Protein AF-A0A0P8DA97-F1 (afdb_monomer_lite)

Secondary structure (DSSP, 8-state):
-----------------TT--S-B-HHHHHHHTT--HHHHHHHHHHHHHTT-GGGTT--TTSPBPHHHHHHHHHHHHHHHTT--THHHHHHH-HHHHHHHHHHHHHHHHHHHTT--HHHHHHHHHHHHHHHT-

pLDDT: mean 74.83, std 15.89, range [37.03, 91.69]

Structure (mmCIF, N/CA/C/O backbone):
data_AF-A0A0P8DA97-F1
#
_entry.id   AF-A0A0P8DA97-F1
#
loop_
_atom_site.group_PDB
_atom_site.id
_atom_site.type_symbol
_atom_site.label_atom_id
_atom_site.label_alt_id
_atom_site.label_comp_id
_atom_site.label_asym_id
_atom_site.label_entity_id
_atom_site.label_seq_id
_atom_site.pdbx_PDB_ins_code
_atom_site.Cartn_x
_atom_site.Cartn_y
_atom_site.Cartn_z
_atom_site.occupancy
_atom_site.B_iso_or_equiv
_atom_site.auth_seq_id
_atom_site.auth_comp_id
_atom_site.auth_asym_id
_atom_site.auth_atom_id
_atom_site.pdbx_PDB_model_num
ATOM 1 N N . MET A 1 1 ? -3.933 12.784 -46.388 1.00 38.12 1 MET A N 1
ATOM 2 C CA . MET A 1 1 ? -2.817 12.268 -45.568 1.00 38.12 1 MET A CA 1
ATOM 3 C C . MET A 1 1 ? -3.202 12.458 -44.110 1.00 38.12 1 MET A C 1
ATOM 5 O O . MET A 1 1 ? -3.179 13.586 -43.643 1.00 38.12 1 MET A O 1
ATOM 9 N N . VAL A 1 2 ? -3.664 11.404 -43.434 1.00 37.03 2 VAL A N 1
ATOM 10 C CA . VAL A 1 2 ? -4.053 11.457 -42.015 1.00 37.03 2 VAL A CA 1
ATOM 11 C C . VAL A 1 2 ? -3.058 10.585 -41.261 1.00 37.03 2 VAL A C 1
ATOM 13 O O . VAL A 1 2 ? -3.032 9.373 -41.455 1.00 37.03 2 VAL A O 1
ATOM 16 N N . TYR A 1 3 ? -2.185 11.211 -40.476 1.00 39.16 3 TYR A N 1
ATOM 17 C CA . TYR A 1 3 ? -1.250 10.504 -39.608 1.00 39.16 3 TYR A CA 1
ATOM 18 C C . TYR A 1 3 ? -1.996 10.068 -38.347 1.00 39.16 3 TYR A C 1
ATOM 20 O O . TYR A 1 3 ? -2.195 10.854 -37.425 1.00 39.16 3 TYR A O 1
ATOM 28 N N . SER A 1 4 ? -2.421 8.810 -38.318 1.00 44.41 4 SER A N 1
ATOM 29 C CA . SER A 1 4 ? -2.789 8.118 -37.086 1.00 44.41 4 SER A CA 1
ATOM 30 C C . SER A 1 4 ? -1.608 7.242 -36.682 1.00 44.41 4 SER A C 1
ATOM 32 O O . SER A 1 4 ? -1.349 6.228 -37.320 1.00 44.41 4 SER A O 1
ATOM 34 N N . ALA A 1 5 ? -0.873 7.639 -35.647 1.00 42.03 5 ALA A N 1
ATOM 35 C CA . ALA A 1 5 ? 0.098 6.776 -34.979 1.00 42.03 5 ALA A CA 1
ATOM 36 C C . ALA A 1 5 ? 0.097 7.137 -33.488 1.00 42.03 5 ALA A C 1
ATOM 38 O O . ALA A 1 5 ? 0.599 8.174 -33.074 1.00 42.03 5 ALA A O 1
ATOM 39 N N . GLN A 1 6 ? -0.713 6.399 -32.730 1.00 41.09 6 GLN A N 1
ATOM 40 C CA . GLN A 1 6 ? -0.238 5.414 -31.753 1.00 41.09 6 GLN A CA 1
ATOM 41 C C . GLN A 1 6 ? 0.152 6.062 -30.421 1.00 41.09 6 GLN A C 1
ATOM 43 O O . GLN A 1 6 ? 1.309 6.360 -30.141 1.00 41.09 6 GLN A O 1
ATOM 48 N N . SER A 1 7 ? -0.862 6.247 -29.572 1.00 46.84 7 SER A N 1
ATOM 49 C CA . SER A 1 7 ? -0.670 6.417 -28.135 1.00 46.84 7 SER A CA 1
ATOM 50 C C . SER A 1 7 ? 0.156 5.239 -27.601 1.00 46.84 7 SER A C 1
ATOM 52 O O . SER A 1 7 ? -0.174 4.091 -27.919 1.00 46.84 7 SER A O 1
ATOM 54 N N . PRO A 1 8 ? 1.213 5.471 -26.805 1.00 45.25 8 PRO A N 1
ATOM 55 C CA . PRO A 1 8 ? 1.933 4.380 -26.174 1.00 45.25 8 PRO A CA 1
ATOM 56 C C . PRO A 1 8 ? 0.977 3.697 -25.197 1.00 45.25 8 PRO A C 1
ATOM 58 O O . PRO A 1 8 ? 0.503 4.310 -24.240 1.00 45.25 8 PRO A O 1
ATOM 61 N N . LEU A 1 9 ? 0.654 2.434 -25.478 1.00 48.50 9 LEU A N 1
ATOM 62 C CA . LEU A 1 9 ? -0.048 1.576 -24.534 1.00 48.50 9 LEU A CA 1
ATOM 63 C C . LEU A 1 9 ? 0.720 1.620 -23.203 1.00 48.50 9 LEU A C 1
ATOM 65 O O . LEU A 1 9 ? 1.953 1.509 -23.223 1.00 48.50 9 LEU A O 1
ATOM 69 N N . PRO A 1 10 ? 0.041 1.785 -22.052 1.00 43.84 10 PRO A N 1
ATOM 70 C CA . PRO A 1 10 ? 0.709 1.615 -20.773 1.00 43.84 10 PRO A CA 1
ATOM 71 C C . PRO A 1 10 ? 1.337 0.217 -20.757 1.00 43.84 10 PRO A C 1
ATOM 73 O O . PRO A 1 10 ? 0.750 -0.708 -21.335 1.00 43.84 10 PRO A O 1
ATOM 76 N N . PRO A 1 11 ? 2.518 0.035 -20.138 1.00 39.66 11 PRO A N 1
ATOM 77 C CA . PRO A 1 11 ? 3.110 -1.284 -20.019 1.00 39.66 11 PRO A CA 1
ATOM 78 C C . PRO A 1 11 ? 2.071 -2.184 -19.361 1.00 39.66 11 PRO A C 1
ATOM 80 O O . PRO A 1 11 ? 1.724 -2.020 -18.192 1.00 39.66 11 PRO A O 1
ATOM 83 N N . THR A 1 12 ? 1.524 -3.098 -20.156 1.00 40.50 12 THR A N 1
ATOM 84 C CA . THR A 1 12 ? 0.702 -4.185 -19.657 1.00 40.50 12 THR A CA 1
ATOM 85 C C . THR A 1 12 ? 1.670 -5.024 -18.848 1.00 40.50 12 THR A C 1
ATOM 87 O O . THR A 1 12 ? 2.527 -5.704 -19.406 1.00 40.50 12 THR A O 1
ATOM 90 N N . ILE A 1 13 ? 1.625 -4.876 -17.525 1.00 43.00 13 ILE A N 1
ATOM 91 C CA . ILE A 1 13 ? 2.420 -5.680 -16.602 1.00 43.00 13 ILE A CA 1
ATOM 92 C C . ILE A 1 13 ? 1.784 -7.075 -16.617 1.00 43.00 13 ILE A C 1
ATOM 94 O O . ILE A 1 13 ? 1.008 -7.441 -15.742 1.00 43.00 13 ILE A O 1
ATOM 98 N N . THR A 1 14 ? 2.067 -7.840 -17.671 1.00 40.62 14 THR A N 1
ATOM 99 C CA . THR A 1 14 ? 1.823 -9.278 -17.760 1.00 40.62 14 THR A CA 1
ATOM 100 C C . THR A 1 14 ? 2.852 -9.978 -16.891 1.00 40.62 14 THR A C 1
ATOM 102 O O . THR A 1 14 ? 3.845 -10.513 -17.374 1.00 40.62 14 THR A O 1
ATOM 105 N N . VAL A 1 15 ? 2.629 -9.951 -15.585 1.00 46.12 15 VAL A N 1
ATOM 106 C CA . VAL A 1 15 ? 3.087 -11.039 -14.728 1.00 46.12 15 VAL A CA 1
ATOM 107 C C . VAL A 1 15 ? 1.835 -11.543 -14.037 1.00 46.12 15 VAL A C 1
ATOM 109 O O . VAL A 1 15 ? 1.515 -11.139 -12.921 1.00 46.12 15 VAL A O 1
ATOM 112 N N . LEU A 1 16 ? 1.084 -12.374 -14.765 1.00 43.28 16 LEU A N 1
ATOM 113 C CA . LEU A 1 16 ? 0.117 -13.271 -14.152 1.00 43.28 16 LEU A CA 1
ATOM 114 C C . LEU A 1 16 ? 0.890 -14.055 -13.091 1.00 43.28 16 LEU A C 1
ATOM 116 O O . LEU A 1 16 ? 1.831 -14.785 -13.395 1.00 43.28 16 LEU A O 1
ATOM 120 N N . HIS A 1 17 ? 0.552 -13.796 -11.834 1.00 44.78 17 HIS A N 1
ATOM 121 C CA . HIS A 1 17 ? 1.166 -14.346 -10.631 1.00 44.78 17 HIS A CA 1
ATOM 122 C C . HIS A 1 17 ? 0.774 -15.830 -10.453 1.00 44.78 17 HIS A C 1
ATOM 124 O O . HIS A 1 17 ? 0.345 -16.243 -9.382 1.00 44.78 17 HIS A O 1
ATOM 130 N N . GLU A 1 18 ? 0.881 -16.645 -11.508 1.00 42.16 18 GLU A N 1
ATOM 131 C CA . GLU A 1 18 ? 0.455 -18.055 -11.514 1.00 42.16 18 GLU A CA 1
ATOM 132 C C . GLU A 1 18 ? 1.388 -18.978 -10.706 1.00 42.16 18 GLU A C 1
ATOM 134 O O . GLU A 1 18 ? 1.048 -20.130 -10.446 1.00 42.16 18 GLU A O 1
ATOM 139 N N . GLU A 1 19 ? 2.525 -18.476 -10.210 1.00 43.72 19 GLU A N 1
ATOM 140 C CA . GLU A 1 19 ? 3.525 -19.293 -9.506 1.00 43.72 19 GLU A CA 1
ATOM 141 C C . GLU A 1 19 ? 3.972 -18.746 -8.141 1.00 43.72 19 GLU A C 1
ATOM 143 O O . GLU A 1 19 ? 5.066 -19.054 -7.673 1.00 43.72 19 GLU A O 1
ATOM 148 N N . CYS A 1 20 ? 3.139 -17.997 -7.412 1.00 46.38 20 CYS A N 1
ATOM 149 C CA . CYS A 1 20 ? 3.433 -17.712 -5.997 1.00 46.38 20 CYS A CA 1
ATOM 150 C C . CYS A 1 20 ? 3.083 -18.901 -5.083 1.00 46.38 20 CYS A C 1
ATOM 152 O O . CYS A 1 20 ? 2.267 -18.815 -4.164 1.00 46.38 20 CYS A O 1
ATOM 154 N N . ARG A 1 21 ? 3.745 -20.037 -5.337 1.00 47.97 21 ARG A N 1
ATOM 155 C CA . ARG A 1 21 ? 3.763 -21.226 -4.478 1.00 47.97 21 ARG A CA 1
ATOM 156 C C . ARG A 1 21 ? 4.601 -20.955 -3.227 1.00 47.97 21 ARG A C 1
ATOM 158 O O . ARG A 1 21 ? 5.768 -21.315 -3.162 1.00 47.97 21 ARG A O 1
ATOM 165 N N . GLY A 1 22 ? 3.972 -20.358 -2.219 1.00 57.12 22 GLY A N 1
ATOM 166 C CA . GLY A 1 22 ? 4.523 -20.246 -0.871 1.00 57.12 22 GLY A CA 1
ATOM 167 C C . GLY A 1 22 ? 5.548 -19.122 -0.714 1.00 57.12 22 GLY A C 1
ATOM 168 O O . GLY A 1 22 ? 6.499 -19.008 -1.473 1.00 57.12 22 GLY A O 1
ATOM 169 N N . ARG A 1 23 ? 5.315 -18.282 0.298 1.00 68.94 23 ARG A N 1
ATOM 170 C CA . ARG A 1 23 ? 6.272 -17.376 0.955 1.00 68.94 23 ARG A CA 1
ATOM 171 C C . ARG A 1 23 ? 7.566 -17.072 0.173 1.00 68.94 23 ARG A C 1
ATOM 173 O O . ARG A 1 23 ? 8.530 -17.831 0.237 1.00 68.94 23 ARG A O 1
ATOM 180 N N . ILE A 1 24 ? 7.628 -15.915 -0.486 1.00 80.50 24 ILE A N 1
ATOM 181 C CA . ILE A 1 24 ? 8.786 -15.491 -1.289 1.00 80.50 24 ILE A CA 1
ATOM 182 C C . ILE A 1 24 ? 9.636 -14.442 -0.566 1.00 80.50 24 ILE A C 1
ATOM 184 O O . ILE A 1 24 ? 9.153 -13.642 0.232 1.00 80.50 24 ILE A O 1
ATOM 188 N N . SER A 1 25 ? 10.938 -14.399 -0.850 1.00 85.00 25 SER A N 1
ATOM 189 C CA . SER A 1 25 ? 11.799 -13.341 -0.306 1.00 85.00 25 SER A CA 1
ATOM 190 C C . SER A 1 25 ? 11.703 -12.061 -1.144 1.00 85.00 25 SER A C 1
ATOM 192 O O . SER A 1 25 ? 11.542 -12.115 -2.362 1.00 85.00 25 SER A O 1
ATOM 194 N N . LEU A 1 26 ? 11.932 -10.895 -0.526 1.00 83.56 26 LEU A N 1
ATOM 195 C CA . LEU A 1 26 ? 12.016 -9.611 -1.245 1.00 83.56 26 LEU A CA 1
ATOM 196 C C . LEU A 1 26 ? 13.092 -9.628 -2.350 1.00 83.56 26 LEU A C 1
ATOM 198 O O . LEU A 1 26 ? 12.987 -8.917 -3.346 1.00 83.56 26 LEU A O 1
ATOM 202 N N . ARG A 1 27 ? 14.154 -10.427 -2.168 1.00 85.25 27 ARG A N 1
ATOM 203 C CA . ARG A 1 27 ? 15.215 -10.608 -3.167 1.00 85.25 27 ARG A CA 1
ATOM 204 C C . ARG A 1 27 ? 14.714 -11.405 -4.373 1.00 85.25 27 ARG A C 1
ATOM 206 O O . ARG A 1 27 ? 15.089 -11.054 -5.485 1.00 85.25 27 ARG A O 1
ATOM 213 N N . GLN A 1 28 ? 13.909 -12.444 -4.153 1.00 84.06 28 GLN A N 1
ATOM 214 C CA . GLN A 1 28 ? 13.324 -13.237 -5.235 1.00 84.06 28 GLN A CA 1
ATOM 215 C C . GLN A 1 28 ? 12.325 -12.390 -6.026 1.00 84.06 28 GLN A C 1
ATOM 217 O O . GLN A 1 28 ? 12.518 -12.197 -7.218 1.00 84.06 28 GLN A O 1
ATOM 222 N N . LEU A 1 29 ? 11.411 -11.711 -5.327 1.00 84.56 29 LEU A N 1
ATOM 223 C CA . LEU A 1 29 ? 10.460 -10.780 -5.939 1.00 84.56 29 LEU A CA 1
ATOM 224 C C . LEU A 1 29 ? 11.151 -9.690 -6.784 1.00 84.56 29 LEU A C 1
ATOM 226 O O . LEU A 1 29 ? 10.667 -9.303 -7.842 1.00 84.56 29 LEU A O 1
ATOM 230 N N . ALA A 1 30 ? 12.311 -9.195 -6.338 1.00 85.94 30 ALA A N 1
ATOM 231 C CA . ALA A 1 30 ? 13.106 -8.237 -7.104 1.00 85.94 30 ALA A CA 1
ATOM 232 C C . ALA A 1 30 ? 13.644 -8.817 -8.422 1.00 85.94 30 ALA A C 1
ATOM 234 O O . ALA A 1 30 ? 13.654 -8.110 -9.430 1.00 85.94 30 ALA A O 1
ATOM 235 N N . LYS A 1 31 ? 14.091 -10.080 -8.413 1.00 84.81 31 LYS A N 1
ATOM 236 C CA . LYS A 1 31 ? 14.556 -10.780 -9.617 1.00 84.81 31 LYS A CA 1
ATOM 237 C C . LYS A 1 31 ? 13.400 -11.016 -10.584 1.00 84.81 31 LYS A C 1
ATOM 239 O O . LYS A 1 31 ? 13.539 -10.684 -11.754 1.00 84.81 31 LYS A O 1
ATOM 244 N N . ASP A 1 32 ? 12.272 -11.502 -10.075 1.00 84.38 32 ASP A N 1
ATOM 245 C CA . ASP A 1 32 ? 11.104 -11.858 -10.889 1.00 84.38 32 ASP A CA 1
ATOM 246 C C . ASP A 1 32 ? 10.514 -10.628 -11.593 1.00 84.38 32 ASP A C 1
ATOM 248 O O . ASP A 1 32 ? 10.127 -10.681 -12.754 1.00 84.38 32 ASP A O 1
ATOM 252 N N . LEU A 1 33 ? 10.519 -9.477 -10.916 1.00 82.06 33 LEU A N 1
ATOM 253 C CA . LEU A 1 33 ? 10.043 -8.208 -11.473 1.00 82.06 33 LEU A CA 1
ATOM 254 C C . LEU A 1 33 ? 11.114 -7.427 -12.249 1.00 82.06 33 LEU A C 1
ATOM 256 O O . LEU A 1 33 ? 10.852 -6.284 -12.635 1.00 82.06 33 LEU A O 1
ATOM 260 N N . ASN A 1 34 ? 12.322 -7.982 -12.399 1.00 84.88 34 ASN A N 1
ATOM 261 C CA . ASN A 1 34 ? 13.503 -7.305 -12.941 1.00 84.88 34 ASN A CA 1
ATOM 262 C C . ASN A 1 34 ? 13.670 -5.871 -12.390 1.00 84.88 34 ASN A C 1
ATOM 264 O O . ASN A 1 34 ? 13.833 -4.893 -13.122 1.00 84.88 34 ASN A O 1
ATOM 268 N N . ALA A 1 35 ? 13.540 -5.725 -11.070 1.00 83.50 35 ALA A N 1
ATOM 269 C CA . ALA A 1 35 ? 13.439 -4.438 -10.398 1.00 83.50 35 ALA A CA 1
ATOM 270 C C . ALA A 1 35 ? 14.493 -4.275 -9.300 1.00 83.50 35 ALA A C 1
ATOM 272 O O . ALA A 1 35 ? 14.931 -5.225 -8.653 1.00 83.50 35 ALA A O 1
ATOM 273 N N . ASN A 1 36 ? 14.883 -3.026 -9.032 1.00 88.25 36 ASN A N 1
ATOM 274 C CA . ASN A 1 36 ? 15.844 -2.745 -7.971 1.00 88.25 36 ASN A CA 1
ATOM 275 C C . ASN A 1 36 ? 15.246 -3.084 -6.596 1.00 88.25 36 ASN A C 1
ATOM 277 O O . ASN A 1 36 ? 14.228 -2.515 -6.196 1.00 88.25 36 ASN A O 1
ATOM 281 N N . ARG A 1 37 ? 15.933 -3.938 -5.828 1.00 87.19 37 ARG A N 1
ATOM 282 C CA . ARG A 1 37 ? 15.554 -4.318 -4.458 1.00 87.19 37 ARG A CA 1
ATOM 283 C C . ARG A 1 37 ? 15.272 -3.111 -3.557 1.00 87.19 37 ARG A C 1
ATOM 285 O O . ARG A 1 37 ? 14.372 -3.183 -2.726 1.00 87.19 37 ARG A O 1
ATOM 292 N N . ARG A 1 38 ? 15.995 -1.993 -3.716 1.00 88.12 38 ARG A N 1
ATOM 293 C CA . ARG A 1 38 ? 15.743 -0.761 -2.942 1.00 88.12 38 ARG A CA 1
ATOM 294 C C . ARG A 1 38 ? 14.357 -0.175 -3.218 1.00 88.12 38 ARG A C 1
ATOM 296 O O . ARG A 1 38 ? 13.719 0.312 -2.291 1.00 88.12 38 ARG A O 1
ATOM 303 N N . ASN A 1 39 ? 13.873 -0.261 -4.457 1.00 87.75 39 ASN A N 1
ATOM 304 C CA . ASN A 1 39 ? 12.547 0.236 -4.828 1.00 87.75 39 ASN A CA 1
ATOM 305 C C . ASN A 1 39 ? 11.448 -0.629 -4.210 1.00 87.75 39 ASN A C 1
ATOM 307 O O . ASN A 1 39 ? 10.481 -0.098 -3.676 1.00 87.75 39 ASN A O 1
ATOM 311 N N . LEU A 1 40 ? 11.633 -1.952 -4.209 1.00 88.62 40 LEU A N 1
ATOM 312 C CA . LEU A 1 40 ? 10.737 -2.869 -3.504 1.00 88.62 40 LEU A CA 1
ATOM 313 C C . LEU A 1 40 ? 10.751 -2.655 -1.991 1.00 88.62 40 LEU A C 1
ATOM 315 O O . LEU A 1 40 ? 9.707 -2.716 -1.355 1.00 88.62 40 LEU A O 1
ATOM 319 N N . MET A 1 41 ? 11.918 -2.372 -1.413 1.00 90.44 41 MET A N 1
ATOM 320 C CA . MET A 1 41 ? 12.031 -2.077 0.013 1.00 90.44 41 MET A CA 1
ATOM 321 C C . MET A 1 41 ? 11.290 -0.789 0.384 1.00 90.44 41 MET A C 1
ATOM 323 O O . MET A 1 41 ? 10.585 -0.775 1.384 1.00 90.44 41 MET A O 1
ATOM 327 N N . ARG A 1 42 ? 11.384 0.259 -0.446 1.00 90.75 42 ARG A N 1
ATOM 328 C CA . ARG A 1 42 ? 10.592 1.487 -0.271 1.00 90.75 42 ARG A CA 1
ATOM 329 C C . ARG A 1 42 ? 9.093 1.222 -0.364 1.00 90.75 42 ARG A C 1
ATOM 331 O O . ARG A 1 42 ? 8.363 1.676 0.503 1.00 90.75 42 ARG A O 1
ATOM 338 N N . ALA A 1 43 ? 8.656 0.463 -1.369 1.00 90.25 43 ALA A N 1
ATOM 339 C CA . ALA A 1 43 ? 7.251 0.088 -1.524 1.00 90.25 43 ALA A CA 1
ATOM 340 C C . ALA A 1 43 ? 6.731 -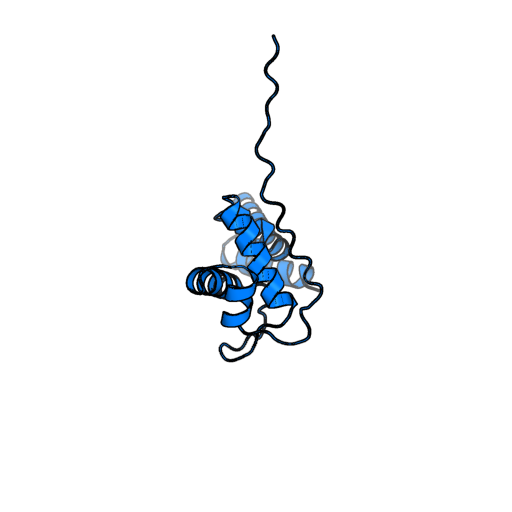0.674 -0.297 1.00 90.25 43 ALA A C 1
ATOM 342 O O . ALA A 1 43 ? 5.703 -0.318 0.266 1.00 90.25 43 ALA A O 1
ATOM 343 N N . LYS A 1 44 ? 7.488 -1.675 0.165 1.00 91.06 44 LYS A N 1
ATOM 344 C CA . LYS A 1 44 ? 7.170 -2.437 1.374 1.00 91.06 44 LYS A CA 1
ATOM 345 C C . LYS A 1 44 ? 7.054 -1.530 2.601 1.00 91.06 44 LYS A C 1
ATOM 347 O O . LYS A 1 44 ? 6.069 -1.610 3.321 1.00 91.06 44 LYS A O 1
ATOM 352 N N . ASN A 1 45 ? 8.052 -0.678 2.835 1.00 90.75 45 ASN A N 1
ATOM 353 C CA . ASN A 1 45 ? 8.063 0.210 3.997 1.00 90.75 45 ASN A CA 1
ATOM 354 C C . ASN A 1 45 ? 6.884 1.181 3.962 1.00 90.75 45 ASN A C 1
ATOM 356 O O . ASN A 1 45 ? 6.207 1.323 4.969 1.00 90.75 45 ASN A O 1
ATOM 360 N N . TRP A 1 46 ? 6.572 1.749 2.795 1.00 91.69 46 TRP A N 1
ATOM 361 C CA . TRP A 1 46 ? 5.405 2.610 2.633 1.00 91.69 46 TRP A CA 1
ATOM 362 C C . TRP A 1 46 ? 4.101 1.880 2.983 1.00 91.69 46 TRP A C 1
ATOM 364 O O . TRP A 1 46 ? 3.259 2.436 3.683 1.00 91.69 46 TRP A O 1
ATOM 374 N N . LEU A 1 47 ? 3.935 0.624 2.551 1.00 90.12 47 LEU A N 1
ATOM 375 C CA . LEU A 1 47 ? 2.740 -0.172 2.862 1.00 90.12 47 LEU A CA 1
ATOM 376 C C . LEU A 1 47 ? 2.616 -0.485 4.358 1.00 90.12 47 LEU A C 1
ATOM 378 O O . LEU A 1 47 ? 1.511 -0.465 4.890 1.00 90.12 47 LEU A O 1
ATOM 382 N N . ILE A 1 48 ? 3.736 -0.726 5.041 1.00 87.62 48 ILE A N 1
ATOM 383 C CA . ILE A 1 48 ? 3.768 -0.932 6.497 1.00 87.62 48 ILE A CA 1
ATOM 384 C C . ILE A 1 48 ? 3.441 0.373 7.234 1.00 87.62 48 ILE A C 1
ATOM 386 O O . ILE A 1 48 ? 2.601 0.382 8.130 1.00 87.62 48 ILE A O 1
ATOM 390 N N . GLU A 1 49 ? 4.074 1.481 6.842 1.00 86.69 49 GLU A N 1
ATOM 391 C CA . GLU A 1 49 ? 3.863 2.809 7.434 1.00 86.69 49 GLU A CA 1
ATOM 392 C C . GLU A 1 49 ? 2.403 3.261 7.311 1.00 86.69 49 GLU A C 1
ATOM 394 O O . GLU A 1 49 ? 1.846 3.812 8.258 1.00 86.69 49 GLU A O 1
ATOM 399 N N . ASN A 1 50 ? 1.756 2.953 6.183 1.00 84.19 50 ASN A N 1
ATOM 400 C CA . ASN A 1 50 ? 0.348 3.267 5.935 1.00 84.19 50 ASN A CA 1
ATOM 401 C C . ASN A 1 50 ? -0.616 2.154 6.379 1.00 84.19 50 ASN A C 1
ATOM 403 O O . ASN A 1 50 ? -1.793 2.194 6.028 1.00 84.19 50 ASN A O 1
ATOM 407 N N . ARG A 1 51 ? -0.134 1.170 7.154 1.00 83.69 51 ARG A N 1
ATOM 408 C CA . ARG A 1 51 ? -0.938 0.081 7.735 1.00 83.69 51 ARG A CA 1
ATOM 409 C C . ARG A 1 51 ? -1.812 -0.642 6.707 1.00 83.69 51 ARG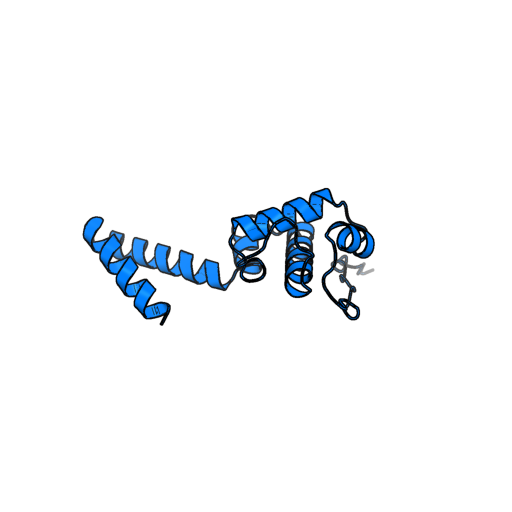 A C 1
ATOM 411 O O . ARG A 1 51 ? -2.988 -0.899 6.948 1.00 83.69 51 ARG A O 1
ATOM 418 N N . HIS A 1 52 ? -1.242 -0.961 5.549 1.00 85.56 52 HIS A N 1
ATOM 419 C CA . HIS A 1 52 ? -1.959 -1.708 4.526 1.00 85.56 52 HIS A CA 1
ATOM 420 C C . HIS A 1 52 ? -2.414 -3.069 5.080 1.00 85.56 52 HIS A C 1
ATOM 422 O O . HIS A 1 52 ? -1.578 -3.759 5.669 1.00 85.56 52 HIS A O 1
ATOM 428 N N . PRO A 1 53 ? -3.676 -3.495 4.866 1.00 84.19 53 PRO A N 1
ATOM 429 C CA . PRO A 1 53 ? -4.228 -4.712 5.476 1.00 84.19 53 PRO A CA 1
ATOM 430 C C . PRO A 1 53 ? -3.374 -5.964 5.244 1.00 84.19 53 PRO A C 1
ATOM 432 O O . PRO A 1 53 ? -3.139 -6.748 6.154 1.00 84.19 53 PRO A O 1
ATOM 435 N N . SER A 1 54 ? -2.785 -6.109 4.053 1.00 84.25 54 SER A N 1
ATOM 436 C CA . SER A 1 54 ? -1.891 -7.241 3.745 1.00 84.25 54 SER A CA 1
ATOM 437 C C . SER A 1 54 ? -0.612 -7.298 4.605 1.00 84.25 54 SER A C 1
ATOM 439 O O . SER A 1 54 ? 0.083 -8.314 4.622 1.00 84.25 54 SER A O 1
ATOM 441 N N . PHE A 1 55 ? -0.240 -6.198 5.263 1.00 86.12 55 PHE A N 1
ATOM 442 C CA . PHE A 1 55 ? 0.920 -6.082 6.152 1.00 86.12 55 PHE A CA 1
ATOM 443 C C . PHE A 1 55 ? 0.526 -6.022 7.633 1.00 86.12 55 PHE A C 1
ATOM 445 O O . PHE A 1 55 ? 1.394 -5.810 8.484 1.00 86.12 55 PHE A O 1
ATOM 452 N N . GLU A 1 56 ? -0.747 -6.240 7.963 1.00 81.88 56 GLU A N 1
ATOM 453 C CA . GLU A 1 56 ? -1.181 -6.357 9.349 1.00 81.88 56 GLU A CA 1
ATOM 454 C C . GLU A 1 56 ? -0.470 -7.543 10.025 1.00 81.88 56 GLU A C 1
ATOM 456 O O . GLU A 1 56 ? -0.426 -8.657 9.503 1.00 81.88 56 GLU A O 1
ATOM 461 N N . GLY A 1 57 ? 0.194 -7.281 11.155 1.00 77.12 57 GLY A N 1
ATOM 462 C CA . GLY A 1 57 ? 0.993 -8.291 11.859 1.00 77.12 57 GLY A CA 1
ATOM 463 C C . GLY A 1 57 ? 2.277 -8.730 11.138 1.00 77.12 57 GLY A C 1
ATOM 464 O O . GLY A 1 57 ? 2.862 -9.750 11.506 1.00 77.12 57 GLY A O 1
ATOM 465 N N . TYR A 1 58 ? 2.745 -7.994 10.122 1.00 82.38 58 TYR A N 1
ATOM 466 C CA . TYR A 1 58 ? 3.981 -8.335 9.415 1.00 82.38 58 TYR A CA 1
ATOM 467 C C . TYR A 1 58 ? 5.215 -8.247 10.328 1.00 82.38 58 TYR A C 1
ATOM 469 O O . TYR A 1 58 ? 5.517 -7.200 10.904 1.00 82.38 58 TYR A O 1
ATOM 477 N N . ALA A 1 59 ? 5.988 -9.334 10.384 1.00 78.44 59 ALA A N 1
ATOM 478 C CA . ALA A 1 59 ? 7.283 -9.381 11.056 1.00 78.44 59 ALA A CA 1
ATOM 479 C C . ALA A 1 59 ? 8.428 -9.191 10.047 1.00 78.44 59 ALA A C 1
ATOM 481 O O . ALA A 1 59 ? 8.489 -9.872 9.021 1.00 78.44 59 ALA A O 1
ATOM 482 N N . ALA A 1 60 ? 9.365 -8.286 10.344 1.00 71.69 60 ALA A N 1
ATOM 483 C CA . ALA A 1 60 ? 10.398 -7.835 9.403 1.00 71.69 60 ALA A CA 1
ATOM 484 C C . ALA A 1 60 ? 11.297 -8.953 8.831 1.00 71.69 60 ALA A C 1
ATOM 486 O O . ALA A 1 60 ? 11.757 -8.829 7.693 1.00 71.69 60 ALA A O 1
ATOM 487 N N . ASP A 1 61 ? 11.485 -10.044 9.578 1.00 71.94 61 ASP A N 1
ATOM 488 C CA . ASP A 1 61 ? 12.324 -11.191 9.201 1.00 71.94 61 ASP A CA 1
ATOM 489 C C . ASP A 1 61 ? 11.548 -12.340 8.538 1.00 71.94 61 ASP A C 1
ATOM 491 O O . ASP A 1 61 ? 12.089 -13.420 8.299 1.00 71.94 61 ASP A O 1
ATOM 495 N N . THR A 1 62 ? 10.272 -12.122 8.210 1.00 79.06 62 THR A N 1
ATOM 496 C CA . THR A 1 62 ? 9.441 -13.129 7.543 1.00 79.06 62 THR A CA 1
ATOM 497 C C . THR A 1 62 ? 9.422 -12.959 6.028 1.00 79.06 62 THR A C 1
ATOM 499 O O . THR A 1 62 ? 9.545 -11.859 5.474 1.00 79.06 62 THR A O 1
ATOM 502 N N . LEU A 1 63 ? 9.288 -14.095 5.343 1.00 84.44 63 LEU A N 1
ATOM 503 C CA . LEU A 1 63 ? 9.042 -14.146 3.907 1.00 84.44 63 LEU A CA 1
ATOM 504 C C . LEU A 1 63 ? 7.682 -13.515 3.583 1.00 84.44 63 LEU A C 1
ATOM 506 O O . LEU A 1 63 ? 6.743 -13.614 4.369 1.00 84.44 63 LEU A O 1
ATOM 510 N N . LEU A 1 64 ? 7.588 -12.897 2.408 1.00 85.00 64 LEU A N 1
ATOM 511 C CA . LEU A 1 64 ? 6.371 -12.257 1.934 1.00 85.00 64 LEU A CA 1
ATOM 512 C C . LEU A 1 64 ? 5.356 -13.317 1.526 1.00 85.00 64 LEU A C 1
ATOM 514 O O . LEU A 1 64 ? 5.644 -14.168 0.681 1.00 85.00 64 LEU A O 1
ATOM 518 N N . ASN A 1 65 ? 4.157 -13.237 2.085 1.00 84.62 65 ASN A N 1
ATOM 519 C CA . ASN A 1 65 ? 3.023 -13.998 1.577 1.00 84.62 65 ASN A CA 1
ATOM 520 C C . ASN A 1 65 ? 2.601 -13.465 0.188 1.00 84.62 65 ASN A C 1
ATOM 522 O O . ASN A 1 65 ? 2.929 -12.323 -0.152 1.00 84.62 65 ASN A O 1
ATOM 526 N N . PRO A 1 66 ? 1.857 -14.250 -0.613 1.00 83.19 66 PRO A N 1
ATOM 527 C CA . PRO A 1 66 ? 1.413 -13.829 -1.945 1.00 83.19 66 PRO A CA 1
ATOM 528 C C . PRO A 1 66 ? 0.687 -12.474 -1.953 1.00 83.19 66 PRO A C 1
ATOM 530 O O . PRO A 1 66 ? 1.017 -11.614 -2.761 1.00 83.19 66 PRO A O 1
ATOM 533 N N . GLU A 1 67 ? -0.202 -12.224 -0.988 1.00 85.12 67 GLU A N 1
ATOM 534 C CA . GLU A 1 67 ? -0.923 -10.945 -0.865 1.00 85.12 67 GLU A CA 1
ATOM 535 C C . GLU A 1 67 ? 0.014 -9.750 -0.618 1.00 85.12 67 GLU A C 1
ATOM 537 O O . GLU A 1 67 ? -0.186 -8.658 -1.148 1.00 85.12 67 GLU A O 1
ATOM 542 N N . GLN A 1 68 ? 1.084 -9.950 0.156 1.00 87.44 68 GLN A N 1
ATOM 543 C CA . GLN A 1 68 ? 2.091 -8.916 0.415 1.00 87.44 68 GLN A CA 1
ATOM 544 C C . GLN A 1 68 ? 2.916 -8.615 -0.835 1.00 87.44 68 GLN A C 1
ATOM 546 O O . GLN A 1 68 ? 3.235 -7.455 -1.107 1.00 87.44 68 GLN A O 1
ATOM 551 N N . ALA A 1 69 ? 3.267 -9.653 -1.596 1.00 87.50 69 ALA A N 1
ATOM 552 C CA . ALA A 1 69 ? 3.949 -9.500 -2.872 1.00 87.50 69 ALA A CA 1
ATOM 553 C C . ALA A 1 69 ? 3.067 -8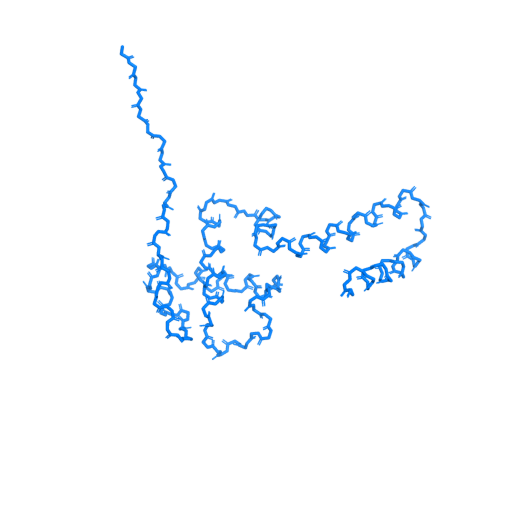.750 -3.880 1.00 87.50 69 ALA A C 1
ATOM 555 O O . ALA A 1 69 ? 3.533 -7.795 -4.507 1.00 87.50 69 ALA A O 1
ATOM 556 N N . GLU A 1 70 ? 1.787 -9.112 -3.966 1.00 87.00 70 GLU A N 1
ATOM 557 C CA . GLU A 1 70 ? 0.820 -8.459 -4.842 1.00 87.00 70 GLU A CA 1
ATOM 558 C C . GLU A 1 70 ? 0.628 -6.981 -4.479 1.00 87.00 70 GLU A C 1
ATOM 560 O O . GLU A 1 70 ? 0.679 -6.119 -5.358 1.00 87.00 70 GLU A O 1
ATOM 565 N N . ALA A 1 71 ? 0.509 -6.650 -3.190 1.00 88.69 71 ALA A N 1
ATOM 566 C CA . ALA A 1 71 ? 0.409 -5.264 -2.734 1.00 88.69 71 ALA A CA 1
ATOM 567 C C . ALA A 1 71 ? 1.641 -4.429 -3.134 1.00 88.69 71 ALA A C 1
ATOM 569 O O . ALA A 1 71 ? 1.505 -3.294 -3.600 1.00 88.69 71 ALA A O 1
ATOM 570 N N . ILE A 1 72 ? 2.852 -4.993 -3.032 1.00 90.31 72 ILE A N 1
ATOM 571 C CA . ILE A 1 72 ? 4.080 -4.323 -3.490 1.00 90.31 72 ILE A CA 1
ATOM 572 C C . ILE A 1 72 ? 4.068 -4.123 -5.012 1.00 90.31 72 ILE A C 1
ATOM 574 O O . ILE A 1 72 ? 4.472 -3.062 -5.498 1.00 90.31 72 ILE A O 1
ATOM 578 N N . ILE A 1 73 ? 3.610 -5.114 -5.777 1.00 90.12 73 ILE A N 1
ATOM 579 C CA . ILE A 1 73 ? 3.496 -5.014 -7.238 1.00 90.12 73 ILE A CA 1
ATOM 580 C C . ILE A 1 73 ? 2.509 -3.914 -7.622 1.00 90.12 73 ILE A C 1
ATOM 582 O O . ILE A 1 73 ? 2.843 -3.063 -8.446 1.00 90.12 73 ILE A O 1
ATOM 586 N N . ARG A 1 74 ? 1.344 -3.880 -6.974 1.00 89.00 74 ARG A N 1
ATOM 587 C CA . ARG A 1 74 ? 0.289 -2.890 -7.209 1.00 89.00 74 ARG A CA 1
ATOM 588 C C . ARG A 1 74 ? 0.739 -1.469 -6.845 1.00 89.00 74 ARG A C 1
ATOM 590 O O . ARG A 1 74 ? 0.552 -0.531 -7.617 1.00 89.00 74 ARG A O 1
ATOM 597 N N . TYR A 1 75 ? 1.453 -1.307 -5.729 1.00 90.62 75 TYR A N 1
ATOM 598 C CA . TYR A 1 75 ? 2.101 -0.036 -5.386 1.00 90.62 75 TYR A CA 1
ATOM 599 C C . TYR A 1 75 ? 3.053 0.423 -6.498 1.00 90.62 75 TYR A C 1
ATOM 601 O O . TYR A 1 75 ? 3.066 1.589 -6.909 1.00 90.62 75 TYR A O 1
ATOM 609 N N . ARG A 1 76 ? 3.872 -0.502 -7.012 1.00 89.00 76 ARG A N 1
ATOM 610 C CA . ARG A 1 76 ? 4.821 -0.197 -8.084 1.00 89.00 76 ARG A CA 1
ATOM 611 C C . ARG A 1 76 ? 4.124 0.152 -9.390 1.00 89.00 76 ARG A C 1
ATOM 613 O O . ARG A 1 76 ? 4.585 1.079 -10.052 1.00 89.00 76 ARG A O 1
ATOM 620 N N . SER A 1 77 ? 3.045 -0.530 -9.765 1.00 87.88 77 SER A N 1
ATOM 621 C CA . SER A 1 77 ? 2.317 -0.199 -10.992 1.00 87.88 77 SER A CA 1
ATOM 622 C C . SER A 1 77 ? 1.775 1.230 -10.941 1.00 87.88 77 SER A C 1
ATOM 624 O O . SER A 1 77 ? 1.974 1.986 -11.889 1.00 87.88 77 SER A O 1
ATOM 626 N N . TYR A 1 78 ? 1.203 1.651 -9.808 1.00 89.31 78 TYR A N 1
ATOM 627 C CA . TYR A 1 78 ? 0.692 3.014 -9.640 1.00 89.31 78 TYR A CA 1
ATOM 628 C C . TYR A 1 78 ? 1.796 4.074 -9.623 1.00 89.31 78 TYR A C 1
ATOM 630 O O . TYR A 1 78 ? 1.722 5.057 -10.359 1.00 89.31 78 TYR A O 1
ATOM 638 N N . THR A 1 79 ? 2.859 3.857 -8.848 1.00 86.81 79 THR A N 1
ATOM 639 C CA . THR A 1 79 ? 3.981 4.810 -8.789 1.00 86.81 79 THR A CA 1
ATOM 640 C C . THR A 1 79 ? 4.746 4.919 -10.109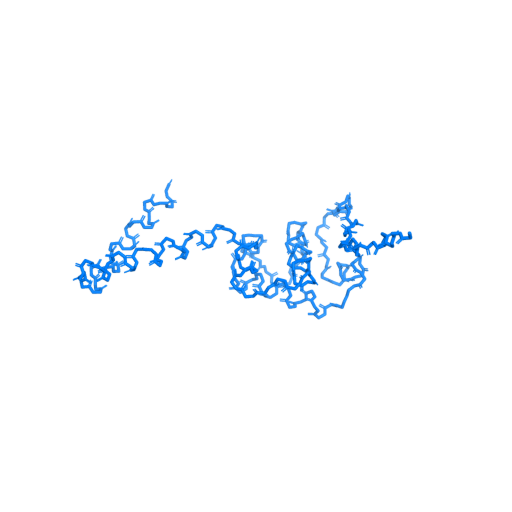 1.00 86.81 79 THR A C 1
ATOM 642 O O . THR A 1 79 ? 5.208 6.009 -10.450 1.00 86.81 79 THR A O 1
ATOM 645 N N . THR A 1 80 ? 4.841 3.833 -10.887 1.00 87.50 80 THR A N 1
ATOM 646 C CA . THR A 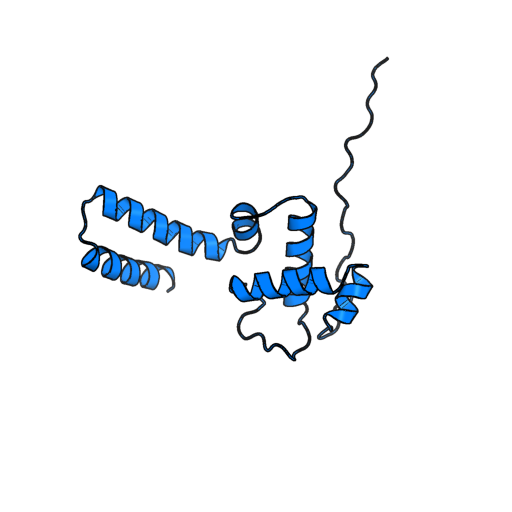1 80 ? 5.430 3.855 -12.241 1.00 87.50 80 THR A CA 1
ATOM 647 C C . THR A 1 80 ? 4.530 4.591 -13.235 1.00 87.50 80 THR A C 1
ATOM 649 O O . THR A 1 80 ? 5.039 5.286 -14.107 1.00 87.50 80 THR A O 1
ATOM 652 N N . ALA A 1 81 ? 3.207 4.518 -13.062 1.00 87.44 81 ALA A N 1
ATOM 653 C CA . ALA A 1 81 ? 2.237 5.310 -13.821 1.00 87.44 81 ALA A CA 1
ATOM 654 C C . ALA A 1 81 ? 2.160 6.789 -13.378 1.00 87.44 81 ALA A C 1
ATOM 656 O O . ALA A 1 81 ? 1.374 7.554 -13.927 1.00 87.44 81 ALA A O 1
ATOM 657 N N . GLY A 1 82 ? 2.963 7.204 -12.391 1.00 88.19 82 GLY A N 1
ATOM 658 C CA . GLY A 1 82 ? 3.022 8.586 -11.907 1.00 88.19 82 GLY A CA 1
ATOM 659 C C . GLY A 1 82 ? 2.043 8.925 -10.779 1.00 88.19 82 GLY A C 1
ATOM 660 O O . GLY A 1 82 ? 2.045 10.062 -10.315 1.00 88.19 82 GLY A O 1
ATOM 661 N N . VAL A 1 83 ? 1.259 7.963 -10.282 1.00 86.38 83 VAL A N 1
ATOM 662 C CA . VAL A 1 83 ? 0.331 8.169 -9.157 1.00 86.38 83 VAL A CA 1
ATOM 663 C C . VAL A 1 83 ? 1.120 8.293 -7.848 1.00 86.38 83 VAL A C 1
ATOM 665 O O . VAL A 1 83 ? 1.940 7.429 -7.522 1.00 86.38 83 VAL A O 1
ATOM 668 N N . ARG A 1 84 ? 0.906 9.382 -7.101 1.00 86.38 84 ARG A N 1
ATOM 669 C CA . ARG A 1 84 ? 1.633 9.728 -5.865 1.00 86.38 84 ARG A CA 1
ATOM 670 C C . ARG A 1 84 ? 0.722 10.476 -4.888 1.00 86.38 84 ARG A C 1
ATOM 672 O O . ARG A 1 84 ? -0.336 10.952 -5.286 1.00 86.38 84 ARG A O 1
ATOM 679 N N . GLY A 1 85 ? 1.170 10.611 -3.638 1.00 84.75 85 GLY A N 1
ATOM 680 C CA . GLY A 1 85 ? 0.461 11.369 -2.601 1.00 84.75 85 GLY A CA 1
ATOM 681 C C . GLY A 1 85 ? -0.911 10.776 -2.288 1.00 84.75 85 GLY A C 1
ATOM 682 O O . GLY A 1 85 ? -1.064 9.555 -2.290 1.00 84.75 85 GLY A O 1
ATOM 683 N N . ASP A 1 86 ? -1.899 11.641 -2.081 1.00 79.00 86 ASP A N 1
ATOM 684 C CA . ASP A 1 86 ? -3.256 11.248 -1.681 1.00 79.00 86 ASP A CA 1
ATOM 685 C C . ASP A 1 86 ? -3.924 10.317 -2.698 1.00 79.00 86 ASP A C 1
ATOM 687 O O . ASP A 1 86 ? -4.545 9.330 -2.314 1.00 79.00 86 ASP A O 1
ATOM 691 N N . ALA A 1 87 ? -3.688 10.532 -3.997 1.00 82.69 87 ALA A N 1
ATOM 692 C CA . ALA A 1 87 ? -4.203 9.659 -5.052 1.00 82.69 87 ALA A CA 1
ATOM 693 C C . ALA A 1 87 ? -3.628 8.232 -4.976 1.00 82.69 87 ALA A C 1
ATOM 695 O O . ALA A 1 87 ? -4.291 7.265 -5.347 1.00 82.69 87 ALA A O 1
ATOM 696 N N . LEU A 1 88 ? -2.386 8.074 -4.502 1.00 86.88 88 LEU A N 1
ATOM 697 C CA . LEU A 1 88 ? -1.794 6.752 -4.290 1.00 86.88 88 LEU A CA 1
ATOM 698 C C . LEU A 1 88 ? -2.395 6.079 -3.058 1.00 86.88 88 LEU A C 1
ATOM 700 O O . LEU A 1 88 ? -2.696 4.888 -3.111 1.00 86.88 88 LEU A O 1
ATOM 704 N N . THR A 1 89 ? -2.588 6.840 -1.982 1.00 84.38 89 THR A N 1
ATOM 705 C CA . THR A 1 89 ? -3.251 6.372 -0.761 1.00 84.38 89 THR A CA 1
ATOM 706 C C . THR A 1 89 ? -4.672 5.908 -1.064 1.00 84.38 89 THR A C 1
ATOM 708 O O . THR A 1 89 ? -5.029 4.800 -0.692 1.00 84.38 89 THR A O 1
ATOM 711 N N . GLU A 1 90 ? -5.444 6.669 -1.838 1.00 81.38 90 GLU A N 1
ATOM 712 C CA . GLU A 1 90 ? -6.800 6.305 -2.267 1.00 81.38 90 GLU A CA 1
ATOM 713 C C . GLU A 1 90 ? -6.841 5.027 -3.107 1.00 81.38 90 GLU A C 1
ATOM 715 O O . GLU A 1 90 ? -7.688 4.161 -2.898 1.00 81.38 90 GLU A O 1
ATOM 720 N N . LYS A 1 91 ? -5.889 4.861 -4.029 1.00 84.94 91 LYS A N 1
ATOM 721 C CA . LYS A 1 91 ? -5.817 3.668 -4.883 1.00 84.94 91 LYS A CA 1
ATOM 722 C C . LYS A 1 91 ? -5.336 2.418 -4.149 1.00 84.94 91 LYS A C 1
ATOM 724 O O . LYS A 1 91 ? -5.741 1.317 -4.520 1.00 84.94 91 LYS A O 1
ATOM 729 N N . MET A 1 92 ? -4.437 2.569 -3.178 1.00 86.06 92 MET A N 1
ATOM 730 C CA . MET A 1 92 ? -3.869 1.446 -2.425 1.00 86.06 92 MET A CA 1
ATOM 731 C C . MET A 1 92 ? -4.688 1.086 -1.189 1.00 86.06 92 MET A C 1
ATOM 733 O O . MET A 1 92 ? -4.653 -0.060 -0.761 1.00 86.06 92 MET A O 1
ATOM 737 N N . LEU A 1 93 ? -5.389 2.050 -0.598 1.00 81.56 93 LEU A N 1
ATOM 738 C CA . LEU A 1 93 ? -6.064 1.922 0.689 1.00 81.56 93 LEU A CA 1
ATOM 739 C C . LEU A 1 93 ? -7.452 2.590 0.633 1.00 81.56 93 LEU A C 1
ATOM 741 O O . LEU A 1 93 ? -7.710 3.529 1.393 1.00 81.56 93 LEU A O 1
ATOM 745 N N . PRO A 1 94 ? -8.360 2.131 -0.248 1.00 68.44 94 PRO A N 1
ATOM 746 C CA . PRO A 1 94 ? -9.683 2.742 -0.390 1.00 68.44 94 PRO A CA 1
ATOM 747 C C . PRO A 1 94 ? -10.457 2.761 0.940 1.00 68.44 94 PRO A C 1
ATOM 749 O O . PRO A 1 94 ? -11.105 3.754 1.268 1.00 68.44 94 PRO A O 1
ATOM 752 N N . ASP A 1 95 ? -10.295 1.725 1.767 1.00 63.69 95 ASP A N 1
ATOM 753 C CA . ASP A 1 95 ? -10.957 1.630 3.073 1.00 63.69 95 ASP A CA 1
ATOM 754 C C . ASP A 1 95 ? -10.374 2.614 4.104 1.00 63.69 95 ASP A C 1
ATOM 756 O O . ASP A 1 95 ? -11.115 3.238 4.865 1.00 63.69 95 ASP A O 1
ATOM 760 N N . VAL A 1 96 ? -9.059 2.854 4.089 1.00 57.12 96 VAL A N 1
ATOM 761 C CA . VAL A 1 96 ? -8.409 3.843 4.973 1.00 57.12 96 VAL A CA 1
ATOM 762 C C . VAL A 1 96 ? -8.789 5.265 4.560 1.00 57.12 96 VAL A C 1
ATOM 764 O O . VAL A 1 96 ? -9.019 6.111 5.426 1.00 57.12 96 VAL A O 1
ATOM 767 N N . VAL A 1 97 ? -8.956 5.522 3.258 1.00 55.53 97 VAL A N 1
ATOM 768 C CA . VAL A 1 97 ? -9.519 6.791 2.782 1.00 55.53 97 VAL A CA 1
ATOM 769 C C . VAL A 1 97 ? -10.949 6.969 3.262 1.00 55.53 97 VAL A C 1
ATOM 771 O O . VAL A 1 97 ? -11.266 8.062 3.709 1.00 55.53 97 VAL A O 1
ATOM 774 N N . THR A 1 98 ? -11.793 5.933 3.304 1.00 60.09 98 THR A N 1
ATOM 775 C CA . THR A 1 98 ? -13.122 6.108 3.916 1.00 60.09 98 THR A CA 1
ATOM 776 C C . THR A 1 98 ? -13.053 6.422 5.408 1.00 60.09 98 THR A C 1
ATOM 778 O O . THR A 1 98 ? -13.848 7.230 5.872 1.00 60.09 98 THR A O 1
ATOM 781 N N . PHE A 1 99 ? -12.106 5.868 6.171 1.00 61.47 99 PHE A N 1
ATOM 782 C CA . PHE A 1 99 ? -11.945 6.225 7.586 1.00 61.47 99 PHE A CA 1
ATOM 783 C C . PHE A 1 99 ? -11.498 7.682 7.775 1.00 61.47 99 PHE A C 1
ATOM 785 O O . PHE A 1 99 ? -12.108 8.421 8.550 1.00 61.47 99 PHE A O 1
ATOM 792 N N . HIS A 1 100 ? -10.467 8.123 7.048 1.00 61.72 100 HIS A N 1
ATOM 793 C CA . HIS A 1 100 ? -9.996 9.508 7.126 1.00 61.72 100 HIS A CA 1
ATOM 794 C C . HIS A 1 100 ? -11.016 10.494 6.558 1.00 61.72 100 HIS A C 1
ATOM 796 O O . HIS A 1 100 ? -11.306 11.481 7.221 1.00 61.72 100 HIS A O 1
ATOM 802 N N . ALA A 1 101 ? -11.652 10.180 5.428 1.00 65.50 101 ALA A N 1
ATOM 803 C CA . ALA A 1 101 ? -12.720 10.988 4.849 1.00 65.50 101 ALA A CA 1
ATOM 804 C C . ALA A 1 101 ? -13.938 11.080 5.776 1.00 65.50 101 ALA A C 1
ATOM 806 O O . ALA A 1 101 ? -14.506 12.157 5.912 1.00 65.50 101 ALA A O 1
ATOM 807 N N . LYS A 1 102 ? -14.322 9.997 6.471 1.00 68.31 102 LYS A N 1
ATOM 808 C CA . LYS A 1 102 ? -15.365 10.045 7.514 1.00 68.31 102 LYS A CA 1
ATOM 809 C C . LYS A 1 102 ? -14.951 10.973 8.654 1.00 68.31 102 LYS A C 1
ATOM 811 O O . LYS A 1 102 ? -15.760 11.775 9.103 1.00 68.31 102 LYS A O 1
ATOM 816 N N . LYS A 1 103 ? -13.700 10.886 9.116 1.00 71.88 103 LYS A N 1
ATOM 817 C CA . LYS A 1 103 ? -13.189 11.739 10.198 1.00 71.88 103 LYS A CA 1
ATOM 818 C C . LYS A 1 103 ? -13.127 13.213 9.790 1.00 71.88 103 LYS A C 1
ATOM 820 O O . LYS A 1 103 ? -13.501 14.073 10.581 1.00 71.88 103 LYS A O 1
ATOM 825 N N . ASP A 1 104 ? -12.671 13.495 8.576 1.00 75.00 104 ASP A N 1
ATOM 826 C CA . ASP A 1 104 ? -12.574 14.851 8.042 1.00 75.00 104 ASP A CA 1
ATOM 827 C C . ASP A 1 104 ? -13.971 15.432 7.788 1.00 75.00 104 ASP A C 1
ATOM 829 O O . ASP A 1 104 ? -14.247 16.537 8.236 1.00 75.00 104 ASP A O 1
ATOM 833 N N . ALA A 1 105 ? -14.900 14.650 7.226 1.00 72.75 105 ALA A N 1
ATOM 834 C CA . ALA A 1 105 ? -16.298 15.054 7.080 1.00 72.75 105 ALA A CA 1
ATOM 835 C C . ALA A 1 105 ? -16.969 15.338 8.434 1.00 72.75 105 ALA A C 1
ATOM 837 O O . ALA A 1 105 ? -17.721 16.300 8.547 1.00 72.75 105 ALA A O 1
ATOM 838 N N . LEU A 1 106 ? -16.690 14.534 9.469 1.00 79.31 106 LEU A N 1
ATOM 839 C CA . LEU A 1 106 ? -17.178 14.784 10.829 1.00 79.31 106 LEU A CA 1
ATOM 840 C C . LEU A 1 106 ? -16.583 16.067 11.414 1.00 79.31 106 LEU A C 1
ATOM 842 O O . LEU A 1 106 ? -17.324 16.863 11.984 1.00 79.31 106 LEU A O 1
ATOM 846 N N . ARG A 1 107 ? -15.275 16.299 11.242 1.00 77.50 107 ARG A N 1
ATOM 847 C CA . ARG A 1 107 ? -14.621 17.543 11.672 1.00 77.50 107 ARG A CA 1
ATOM 848 C C . ARG A 1 107 ? -15.269 18.758 11.010 1.00 77.50 107 ARG A C 1
ATOM 850 O O . ARG A 1 107 ? -15.640 19.685 11.722 1.00 77.50 107 ARG A O 1
ATOM 857 N N . ASP A 1 108 ? -15.470 18.722 9.696 1.00 78.06 108 ASP A N 1
ATOM 858 C CA . ASP A 1 108 ? -16.093 19.818 8.949 1.00 78.06 108 ASP A CA 1
ATOM 859 C C . ASP A 1 108 ? -17.538 20.071 9.430 1.00 78.06 108 ASP A C 1
ATOM 861 O O . ASP A 1 108 ? -17.965 21.218 9.563 1.00 78.06 108 ASP A O 1
ATOM 865 N N . LEU A 1 109 ? -18.285 19.010 9.766 1.00 79.56 109 LEU A N 1
ATOM 866 C CA . LEU A 1 109 ? -19.633 19.090 10.345 1.00 79.56 109 LEU A CA 1
ATOM 867 C C . LEU A 1 109 ? -19.621 19.741 11.739 1.00 79.56 109 LEU A C 1
ATOM 869 O O . LEU A 1 109 ? -20.499 20.541 12.069 1.00 79.56 109 LEU A O 1
ATOM 873 N N . PHE A 1 110 ? -18.627 19.416 12.564 1.00 83.19 110 PHE A N 1
ATOM 874 C CA . PHE A 1 110 ? -18.481 19.961 13.914 1.00 83.19 110 PHE A CA 1
ATOM 875 C C . PHE A 1 110 ? -18.032 21.422 13.913 1.00 83.19 110 PHE A C 1
ATOM 877 O O . PHE A 1 110 ? -18.533 22.202 14.725 1.00 83.19 110 PHE A O 1
ATOM 884 N N . GLU A 1 111 ? -17.168 21.810 12.974 1.00 80.25 111 GLU A N 1
ATOM 885 C CA . GLU A 1 111 ? -16.784 23.207 12.751 1.00 80.25 111 GLU A CA 1
ATOM 886 C C . GLU A 1 111 ? -17.983 24.052 12.297 1.00 80.25 111 GLU A C 1
ATOM 888 O O . GLU A 1 111 ? -18.213 25.129 12.845 1.00 80.25 111 GLU A O 1
ATOM 893 N N . GLN A 1 112 ? -18.813 23.535 11.381 1.00 83.25 112 GLN A N 1
ATOM 894 C CA . GLN A 1 112 ? -20.036 24.211 10.919 1.00 83.25 112 GLN A CA 1
ATOM 895 C C . GLN A 1 112 ? -21.089 24.399 12.022 1.00 83.25 112 GLN A C 1
ATOM 897 O O . GLN A 1 112 ? -21.857 25.357 11.982 1.00 83.25 112 GLN A O 1
ATOM 902 N N . ASN A 1 113 ? -21.133 23.499 13.009 1.00 82.75 113 ASN A N 1
ATOM 903 C CA . ASN A 1 113 ? -22.101 23.542 14.110 1.00 82.75 113 ASN A CA 1
ATOM 904 C C . ASN A 1 113 ? -21.525 24.133 15.409 1.00 82.75 113 ASN A C 1
ATOM 906 O O . ASN A 1 113 ? -22.186 24.069 16.444 1.00 82.75 113 ASN A O 1
ATOM 910 N N . HIS A 1 114 ? -20.316 24.709 15.370 1.00 81.75 114 HIS A N 1
ATOM 911 C CA . HIS A 1 114 ? -19.633 25.288 16.534 1.00 81.75 114 HIS A CA 1
ATOM 912 C C . HIS A 1 114 ? -19.552 24.337 17.744 1.00 81.75 114 HIS A C 1
ATOM 914 O O . HIS A 1 114 ? -19.690 24.759 18.895 1.00 81.75 114 HIS A O 1
ATOM 920 N N . ILE A 1 115 ? -19.331 23.042 17.500 1.00 78.88 115 ILE A N 1
ATOM 921 C CA . ILE A 1 115 ? -19.226 22.060 18.582 1.00 78.88 115 ILE A CA 1
ATOM 922 C C . ILE A 1 115 ? -17.870 22.229 19.286 1.00 78.88 115 ILE A C 1
ATOM 924 O O . ILE A 1 115 ? -16.835 22.271 18.614 1.00 78.88 115 ILE A O 1
ATOM 928 N N . PRO A 1 116 ? -17.831 22.307 20.630 1.00 81.56 116 PRO A N 1
ATOM 929 C CA . PRO A 1 116 ? -16.575 22.411 21.357 1.00 81.56 116 PRO A CA 1
ATOM 930 C C . PRO A 1 116 ? -15.694 21.172 21.113 1.00 81.56 116 PRO A C 1
ATOM 932 O O . PRO A 1 116 ? -16.204 20.048 21.038 1.00 81.56 116 PRO A O 1
ATOM 935 N N . PRO A 1 117 ? -14.363 21.344 21.028 1.00 73.69 117 PRO A N 1
ATOM 936 C CA . PRO A 1 117 ? -13.443 20.302 20.564 1.00 73.69 117 PRO A CA 1
ATOM 937 C C . PRO A 1 117 ? -13.465 19.036 21.433 1.00 73.69 117 PRO A C 1
ATOM 939 O O . PRO A 1 117 ? -13.280 17.933 20.922 1.00 73.69 117 PRO A O 1
ATOM 942 N N . GLU A 1 118 ? -13.753 19.173 22.729 1.00 79.00 118 GLU A N 1
ATOM 943 C CA . GLU A 1 118 ? -13.893 18.041 23.652 1.00 79.00 118 GLU A CA 1
ATOM 944 C C . GLU A 1 118 ? -15.101 17.153 23.315 1.00 79.00 118 GLU A C 1
ATOM 946 O O . GLU A 1 118 ? -14.991 15.926 23.322 1.00 79.00 118 GLU A O 1
ATOM 951 N N . GLN A 1 119 ? -16.239 17.757 22.955 1.00 79.00 119 GLN A N 1
ATOM 952 C CA . GLN A 1 119 ? -17.445 17.022 22.559 1.00 79.00 119 GLN A CA 1
ATOM 953 C C . GLN A 1 119 ? -17.299 16.439 21.154 1.00 79.00 119 GLN A C 1
ATOM 955 O O . GLN A 1 119 ? -17.685 15.296 20.920 1.00 79.00 119 GLN A O 1
ATOM 960 N N . ALA A 1 120 ? -16.683 17.180 20.231 1.00 77.38 120 ALA A N 1
ATOM 961 C CA . ALA A 1 120 ? -16.395 16.696 18.885 1.00 77.38 120 ALA A CA 1
ATOM 962 C C . ALA A 1 120 ? -15.524 15.429 18.911 1.00 77.38 120 ALA A C 1
ATOM 964 O O . ALA A 1 120 ? -15.805 14.471 18.191 1.00 77.38 120 ALA A O 1
ATOM 965 N N . ALA A 1 121 ? -14.506 15.373 19.775 1.00 76.38 121 ALA A N 1
ATOM 966 C CA . ALA A 1 121 ? -13.655 14.194 19.927 1.00 76.38 121 ALA A CA 1
ATOM 967 C C . ALA A 1 121 ? -14.430 12.973 20.457 1.00 76.38 121 ALA A C 1
ATOM 969 O O . ALA A 1 121 ? -14.297 11.878 19.905 1.00 76.38 121 ALA A O 1
ATOM 970 N N . GLN A 1 122 ? -15.274 13.166 21.477 1.00 79.88 122 GLN A N 1
ATOM 971 C CA . GLN A 1 122 ? -16.127 12.103 22.024 1.00 79.88 122 GLN A CA 1
ATOM 972 C C . GLN A 1 122 ? -17.119 11.582 20.977 1.00 79.88 122 GLN A C 1
ATOM 974 O O . GLN A 1 122 ? -17.204 10.375 20.757 1.00 79.88 122 GLN A O 1
ATOM 979 N N . LEU A 1 123 ? -17.801 12.485 20.267 1.00 79.62 123 LEU A N 1
ATOM 980 C CA . LEU A 1 123 ? -18.753 12.133 19.212 1.00 79.62 123 LEU A CA 1
ATOM 981 C C . LEU A 1 123 ? -18.071 11.429 18.039 1.00 79.62 123 LEU A C 1
ATOM 983 O O . LEU A 1 123 ? -18.589 10.432 17.546 1.00 79.62 123 LEU A O 1
ATOM 987 N N . THR A 1 124 ? -16.888 11.891 17.625 1.00 80.00 124 THR A N 1
ATOM 988 C CA . THR A 1 124 ? -16.090 11.218 16.588 1.00 80.00 124 THR A CA 1
ATOM 989 C C . THR A 1 124 ? -15.798 9.777 16.990 1.00 80.00 124 THR A C 1
ATOM 991 O O . THR A 1 124 ? -15.973 8.869 16.181 1.00 80.00 124 THR A O 1
ATOM 994 N N . HIS A 1 125 ? -15.376 9.554 18.240 1.00 76.19 125 HIS A N 1
ATOM 995 C CA . HIS A 1 125 ? -15.047 8.221 18.731 1.00 76.19 125 HIS A CA 1
ATOM 996 C C . HIS A 1 125 ? -16.274 7.301 18.731 1.00 76.19 125 HIS A C 1
ATOM 998 O O . HIS A 1 125 ? -16.215 6.229 18.135 1.00 76.19 125 HIS A O 1
ATOM 1004 N N . SER A 1 126 ? -17.404 7.754 19.284 1.00 80.88 126 SER A N 1
ATOM 1005 C CA . SER A 1 126 ? -18.650 6.976 19.310 1.00 80.88 126 SER A CA 1
ATOM 1006 C C . SER A 1 126 ? -19.203 6.685 17.912 1.00 80.88 126 SER A C 1
ATOM 1008 O O . SER A 1 126 ? -19.637 5.570 17.640 1.00 80.88 126 SER A O 1
ATOM 1010 N N . ILE A 1 127 ? -19.173 7.661 17.000 1.00 78.38 127 ILE A N 1
ATOM 1011 C CA . ILE A 1 127 ? -19.676 7.490 15.630 1.00 78.38 127 ILE A CA 1
ATOM 1012 C C . ILE A 1 127 ? -18.810 6.487 14.862 1.00 78.38 127 ILE A C 1
ATOM 1014 O O . ILE A 1 127 ? -19.338 5.588 14.209 1.00 78.38 127 ILE A O 1
ATOM 1018 N N . LEU A 1 128 ? -17.483 6.602 14.953 1.00 76.50 128 LEU A N 1
ATOM 1019 C CA . LEU A 1 128 ? -16.575 5.672 14.280 1.00 76.50 128 LEU A CA 1
ATOM 1020 C C . LEU A 1 128 ? -16.660 4.254 14.862 1.00 76.50 128 LEU A C 1
ATOM 1022 O O . LEU A 1 128 ? -16.527 3.294 14.109 1.00 76.50 128 LEU A O 1
ATOM 1026 N N . GLU A 1 129 ? -16.919 4.106 16.162 1.00 77.19 129 GLU A N 1
ATOM 1027 C CA . GLU A 1 129 ? -17.142 2.802 16.798 1.00 77.19 129 GLU A CA 1
ATOM 1028 C C . GLU A 1 129 ? -18.421 2.121 16.278 1.00 77.19 129 GLU A C 1
ATOM 1030 O O . GLU A 1 129 ? -18.413 0.923 16.012 1.00 77.19 129 GLU A O 1
ATOM 1035 N N . ILE A 1 130 ? -19.493 2.890 16.040 1.00 75.31 130 ILE A N 1
ATOM 1036 C CA . ILE A 1 130 ? -20.739 2.388 15.434 1.00 75.31 130 ILE A CA 1
ATOM 1037 C C . ILE A 1 130 ? -20.516 1.947 13.982 1.00 75.31 130 ILE A C 1
ATOM 1039 O O . ILE A 1 130 ? -21.044 0.921 13.570 1.00 75.31 130 ILE A O 1
ATOM 1043 N N . PHE A 1 131 ? -19.733 2.699 13.203 1.00 67.25 131 PHE A N 1
ATOM 1044 C CA . PHE A 1 131 ? -19.458 2.370 11.799 1.00 67.25 131 PHE A CA 1
ATOM 1045 C C . PHE A 1 131 ? -18.501 1.186 11.598 1.00 67.25 131 PHE A C 1
ATOM 1047 O O . PHE A 1 131 ? -18.445 0.658 10.490 1.00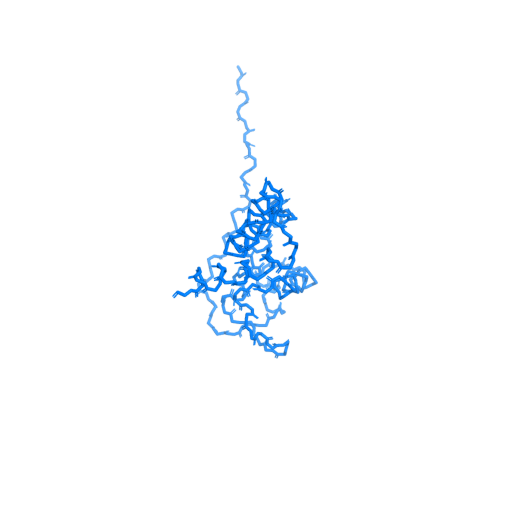 67.25 131 PHE A O 1
ATOM 1054 N N . ASN A 1 132 ? -17.736 0.807 12.623 1.00 64.19 132 ASN A N 1
ATOM 1055 C CA . ASN A 1 132 ? -16.802 -0.324 12.590 1.00 64.19 132 ASN A CA 1
ATOM 1056 C C . ASN A 1 132 ? -17.401 -1.619 13.177 1.00 64.19 132 ASN A C 1
ATOM 1058 O O . ASN A 1 132 ? -16.672 -2.598 13.344 1.00 64.19 132 ASN A O 1
ATOM 1062 N N . ARG A 1 133 ? -18.694 -1.612 13.520 1.00 51.44 133 ARG A N 1
ATOM 1063 C CA . ARG A 1 133 ? -19.444 -2.739 14.083 1.00 51.44 133 ARG A CA 1
ATOM 1064 C C . ARG A 1 133 ? -20.268 -3.446 13.013 1.00 51.44 133 ARG A C 1
ATOM 1066 O O . ARG A 1 133 ? -20.389 -4.684 13.126 1.00 51.44 133 ARG A O 1
#

Foldseek 3Di:
DDDDDDDPDQPPPPPPVPPQPDFAALVVLCVVSVHDSVLLVVLLVVCVVLVQVLCVVPDPPGGRHPVSSVLSVQLVSCVVVVQDDPRSCCSSPVPVCVLVVLLVVLVVVCVVVVPPPVVSVVVNVVVVVVVVD

Radius of gyration: 20.33 Å; chains: 1; bounding box: 38×46×69 Å

Organism: NCBI:txid1666911

Sequence (133 aa):
MVYSAQSPLPPTITVLHEECRGRISLRQLAKDLNANRRNLMRAKNWLIENRHPSFEGYAADTLLNPEQAEAIIRYRSYTTAGVRGDALTEKMLPDVVTFHAKKDALRDLFEQNHIPPEQAAQLTHSILEIFNR